Protein AF-A0A7X7PI39-F1 (afdb_monomer)

Radius of gyration: 27.52 Å; Cα contacts (8 Å, |Δi|>4): 68; chains: 1; bounding box: 82×44×68 Å

pLDDT: mean 81.41, std 19.95, range [39.41, 98.44]

Structure (mmCIF, N/CA/C/O backbone):
data_AF-A0A7X7PI39-F1
#
_entry.id   AF-A0A7X7PI39-F1
#
loop_
_atom_site.group_PDB
_atom_site.id
_atom_site.type_symbol
_atom_site.label_atom_id
_atom_site.label_alt_id
_atom_site.label_comp_id
_atom_site.label_asym_id
_atom_site.label_entity_id
_atom_site.label_seq_id
_atom_site.pdbx_PDB_ins_code
_atom_site.Cartn_x
_atom_site.Cartn_y
_atom_site.Cartn_z
_atom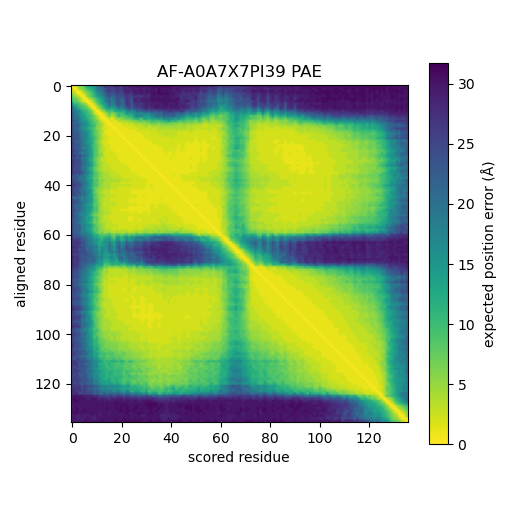_site.occupancy
_atom_site.B_iso_or_equiv
_atom_site.auth_seq_id
_atom_site.auth_comp_id
_atom_site.auth_asym_id
_atom_site.auth_atom_id
_atom_site.pdbx_PDB_model_num
ATOM 1 N N . MET A 1 1 ? 31.040 -35.551 -2.596 1.00 41.97 1 MET A N 1
ATOM 2 C CA . MET A 1 1 ? 30.845 -34.104 -2.369 1.00 41.97 1 MET A CA 1
ATOM 3 C C . MET A 1 1 ? 30.204 -33.531 -3.618 1.00 41.97 1 MET A C 1
ATOM 5 O O . MET A 1 1 ? 30.872 -33.461 -4.638 1.00 41.97 1 MET A O 1
ATOM 9 N N . ILE A 1 2 ? 28.905 -33.242 -3.573 1.00 41.81 2 ILE A N 1
ATOM 10 C CA . ILE A 1 2 ? 28.189 -32.584 -4.674 1.00 41.81 2 ILE A CA 1
ATOM 11 C C . ILE A 1 2 ? 28.337 -31.084 -4.420 1.00 41.81 2 ILE A C 1
ATOM 13 O O . ILE A 1 2 ? 27.904 -30.599 -3.377 1.00 41.81 2 ILE A O 1
ATOM 17 N N . ALA A 1 3 ? 29.032 -30.378 -5.310 1.00 39.41 3 ALA A N 1
ATOM 18 C CA . ALA A 1 3 ? 29.117 -28.925 -5.253 1.00 39.41 3 ALA A CA 1
ATOM 19 C C . ALA A 1 3 ? 27.713 -28.334 -5.482 1.00 39.41 3 ALA A C 1
ATOM 21 O O . ALA A 1 3 ? 27.000 -28.829 -6.359 1.00 39.41 3 ALA A O 1
ATOM 22 N N . PRO A 1 4 ? 27.288 -27.308 -4.724 1.00 43.34 4 PRO A N 1
ATOM 23 C CA . PRO A 1 4 ? 26.017 -26.658 -4.990 1.00 43.34 4 PRO A CA 1
ATOM 24 C C . PRO A 1 4 ? 26.084 -25.988 -6.364 1.00 43.34 4 PRO A C 1
ATOM 26 O O . PRO A 1 4 ? 26.988 -25.196 -6.643 1.00 43.34 4 PRO A O 1
ATOM 29 N N . ILE A 1 5 ? 25.125 -26.332 -7.221 1.00 47.47 5 ILE A N 1
ATOM 30 C CA . ILE A 1 5 ? 24.868 -25.645 -8.485 1.00 47.47 5 ILE A CA 1
ATOM 31 C C . ILE A 1 5 ? 24.510 -24.203 -8.113 1.00 47.47 5 ILE A C 1
ATOM 33 O O . ILE A 1 5 ? 23.447 -23.946 -7.549 1.00 47.47 5 ILE A O 1
ATOM 37 N N . ARG A 1 6 ? 25.432 -23.264 -8.354 1.00 47.41 6 ARG A N 1
ATOM 38 C CA . ARG A 1 6 ? 25.116 -21.831 -8.326 1.00 47.41 6 ARG A CA 1
ATOM 39 C C . ARG A 1 6 ? 24.072 -21.581 -9.419 1.00 47.41 6 ARG A C 1
ATOM 41 O O . ARG A 1 6 ? 24.295 -22.067 -10.528 1.00 47.41 6 ARG A O 1
ATOM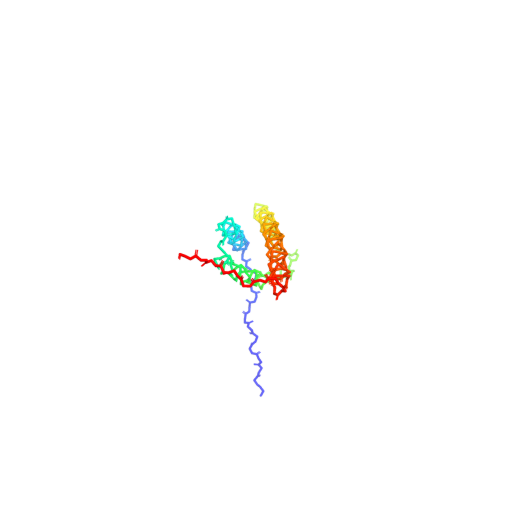 48 N N . PRO A 1 7 ? 22.972 -20.857 -9.149 1.00 44.97 7 PRO A N 1
ATOM 49 C CA . PRO A 1 7 ? 22.054 -20.479 -10.212 1.00 44.97 7 PRO A CA 1
ATOM 50 C C . PRO A 1 7 ? 22.834 -19.700 -11.276 1.00 44.97 7 PRO A C 1
ATOM 52 O O . PRO A 1 7 ? 23.593 -18.777 -10.971 1.00 44.97 7 PRO A O 1
ATOM 55 N N . GLU A 1 8 ? 22.712 -20.159 -12.517 1.00 42.28 8 GLU A N 1
ATOM 56 C CA . GLU A 1 8 ? 23.354 -19.564 -13.676 1.00 42.28 8 GLU A CA 1
ATOM 57 C C . GLU A 1 8 ? 22.867 -18.122 -13.889 1.00 42.28 8 GLU A C 1
ATOM 59 O O . GLU A 1 8 ? 21.676 -17.851 -13.976 1.00 42.28 8 GLU A O 1
ATOM 64 N N . SER A 1 9 ? 23.843 -17.224 -14.042 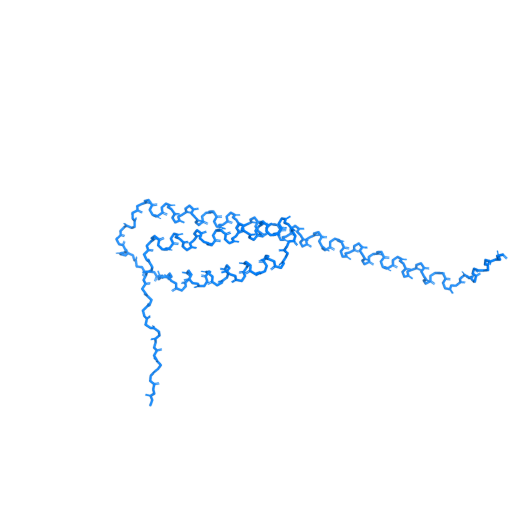1.00 42.97 9 SER A N 1
ATOM 65 C CA . SER A 1 9 ? 23.771 -15.966 -14.794 1.00 42.97 9 SER A CA 1
ATOM 66 C C . SER A 1 9 ? 22.776 -14.885 -14.338 1.00 42.97 9 SER A C 1
ATOM 68 O O . SER A 1 9 ? 21.747 -14.652 -14.965 1.00 42.97 9 SER A O 1
ATOM 70 N N . SER A 1 10 ? 23.222 -14.061 -13.384 1.00 52.41 10 SER A N 1
ATOM 71 C CA . SER A 1 10 ? 22.843 -12.645 -13.260 1.00 52.41 10 SER A CA 1
ATOM 72 C C . SER A 1 10 ? 23.295 -11.865 -14.505 1.00 52.41 10 SER A C 1
ATOM 74 O O . SER A 1 10 ? 24.359 -11.247 -14.514 1.00 52.41 10 SER A O 1
ATOM 76 N N . ARG A 1 11 ? 22.544 -11.944 -15.608 1.00 53.75 11 ARG A N 1
ATOM 77 C CA . ARG A 1 11 ? 22.756 -11.031 -16.740 1.00 53.75 11 ARG A CA 1
ATOM 78 C C . ARG A 1 11 ? 22.088 -9.689 -16.424 1.00 53.75 11 ARG A C 1
ATOM 80 O O . ARG A 1 11 ? 20.939 -9.705 -15.986 1.00 53.75 11 ARG A O 1
ATOM 87 N N . PRO A 1 12 ? 22.756 -8.548 -16.679 1.00 58.31 12 PRO A N 1
ATOM 88 C CA . PRO A 1 12 ? 22.108 -7.243 -16.621 1.00 58.31 12 PRO A CA 1
ATOM 89 C C . PRO A 1 12 ? 20.865 -7.252 -17.514 1.00 58.31 12 PRO A C 1
ATOM 91 O O . PRO A 1 12 ? 20.953 -7.633 -18.686 1.00 58.31 12 PRO A O 1
ATOM 94 N N . GLN A 1 13 ? 19.710 -6.848 -16.980 1.00 62.88 13 GLN A N 1
ATOM 95 C CA . GLN A 1 13 ? 18.541 -6.638 -17.829 1.00 62.88 13 GLN A CA 1
ATOM 96 C C . GLN A 1 13 ? 18.816 -5.498 -18.822 1.00 62.88 13 GLN A C 1
ATOM 98 O O . GLN A 1 13 ? 19.445 -4.500 -18.454 1.00 62.88 13 GLN A O 1
ATOM 103 N N . PRO A 1 14 ? 18.336 -5.604 -20.075 1.00 72.19 14 PRO A N 1
ATOM 104 C CA . PRO A 1 14 ? 18.454 -4.504 -21.017 1.00 72.19 14 PRO A CA 1
ATOM 105 C C . PRO A 1 14 ? 17.701 -3.269 -20.481 1.00 72.19 14 PRO A C 1
ATOM 107 O O . PRO A 1 14 ? 16.643 -3.424 -19.864 1.00 72.19 14 PRO A O 1
ATOM 110 N N . PRO A 1 15 ? 18.183 -2.039 -20.740 1.00 73.06 15 PRO A N 1
ATOM 111 C CA . PRO A 1 15 ? 17.601 -0.813 -20.184 1.00 73.06 15 PRO A CA 1
ATOM 112 C C . PRO A 1 15 ? 16.087 -0.658 -20.411 1.00 73.06 15 PRO A C 1
ATOM 114 O O . PRO A 1 15 ? 15.365 -0.250 -19.506 1.00 73.06 15 PRO A O 1
ATOM 117 N N . ALA A 1 16 ? 15.580 -1.069 -21.577 1.00 77.62 16 ALA A N 1
ATOM 118 C CA . ALA A 1 16 ? 14.148 -1.053 -21.880 1.00 77.62 16 ALA A CA 1
ATOM 119 C C . ALA A 1 16 ? 13.322 -2.008 -20.992 1.00 77.62 16 ALA A C 1
ATOM 121 O O . ALA A 1 16 ? 12.215 -1.663 -20.584 1.00 77.62 16 ALA A O 1
ATOM 122 N N . ALA A 1 17 ? 13.858 -3.186 -20.648 1.00 81.62 17 ALA A N 1
ATOM 123 C CA . ALA A 1 17 ? 13.190 -4.115 -19.732 1.00 81.62 17 ALA A CA 1
ATOM 124 C C . ALA A 1 17 ? 13.146 -3.553 -18.305 1.00 81.62 17 ALA A C 1
ATOM 126 O O . ALA A 1 17 ? 12.141 -3.704 -17.612 1.00 81.62 17 ALA A O 1
ATOM 127 N N . ARG A 1 18 ? 14.193 -2.823 -17.904 1.00 80.69 18 ARG A N 1
ATOM 128 C CA . ARG A 1 18 ? 14.245 -2.135 -16.613 1.00 80.69 18 ARG A CA 1
ATOM 129 C C . ARG A 1 18 ? 13.209 -1.012 -16.516 1.00 80.69 18 ARG A C 1
ATOM 131 O O . ARG A 1 18 ? 12.508 -0.935 -15.512 1.00 80.69 18 ARG A O 1
ATOM 138 N N . VAL A 1 19 ? 13.063 -0.189 -17.560 1.00 86.00 19 VAL A N 1
ATOM 139 C CA . VAL A 1 19 ? 11.983 0.817 -17.639 1.00 86.00 19 VAL A CA 1
ATOM 140 C C . VAL A 1 19 ? 10.619 0.139 -17.524 1.00 86.00 19 VAL A C 1
ATOM 142 O O . VAL A 1 19 ? 9.815 0.528 -16.684 1.00 86.00 19 VAL A O 1
ATOM 145 N N . ALA A 1 20 ? 10.378 -0.928 -18.290 1.00 89.44 20 ALA A N 1
ATOM 146 C CA . ALA A 1 20 ? 9.114 -1.660 -18.241 1.00 89.44 20 ALA A CA 1
ATOM 147 C C . ALA A 1 20 ? 8.825 -2.276 -16.858 1.00 89.44 20 ALA A C 1
ATOM 149 O O . ALA A 1 20 ? 7.673 -2.330 -16.431 1.00 89.44 20 ALA A O 1
ATOM 150 N N . ALA A 1 21 ? 9.846 -2.741 -16.134 1.00 89.94 21 ALA A N 1
ATOM 151 C CA . ALA A 1 21 ? 9.682 -3.229 -14.768 1.00 89.94 21 ALA A CA 1
ATOM 152 C C . ALA A 1 21 ? 9.265 -2.106 -13.805 1.00 89.94 21 ALA A C 1
ATOM 154 O O . ALA A 1 21 ? 8.332 -2.295 -13.027 1.00 89.94 21 ALA A O 1
ATOM 155 N N . PHE A 1 22 ? 9.884 -0.927 -13.901 1.00 90.25 22 PHE A N 1
ATOM 156 C CA . PHE A 1 22 ? 9.485 0.220 -13.087 1.00 90.25 22 PHE A CA 1
ATOM 157 C C . PHE A 1 22 ? 8.103 0.773 -13.452 1.00 90.25 22 PHE A C 1
ATOM 159 O O . PHE A 1 22 ? 7.373 1.171 -12.550 1.00 90.25 22 PHE A O 1
ATOM 166 N N . GLU A 1 23 ? 7.703 0.754 -14.725 1.00 94.69 23 GLU A N 1
ATOM 167 C CA . GLU A 1 23 ? 6.341 1.143 -15.127 1.00 94.69 23 GLU A CA 1
ATOM 168 C C . GLU A 1 23 ? 5.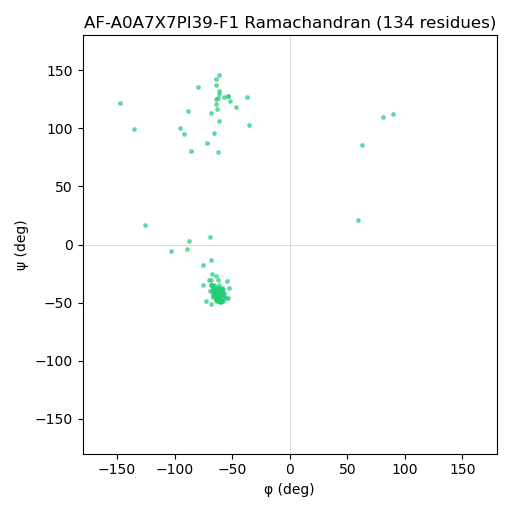301 0.186 -14.523 1.00 94.69 23 GLU A C 1
ATOM 170 O O . GLU A 1 23 ? 4.344 0.632 -13.894 1.00 94.69 23 GLU A O 1
ATOM 175 N N . ARG A 1 24 ? 5.543 -1.134 -14.578 1.00 96.06 24 ARG A N 1
ATOM 176 C CA . ARG A 1 24 ? 4.689 -2.127 -13.895 1.00 96.06 24 ARG A CA 1
ATOM 177 C C . ARG A 1 24 ? 4.611 -1.879 -12.385 1.00 96.06 24 ARG A C 1
ATOM 179 O O . ARG A 1 24 ? 3.551 -2.043 -11.785 1.00 96.06 24 ARG A O 1
ATOM 186 N N . TYR A 1 25 ? 5.719 -1.476 -11.766 1.00 96.06 25 TYR A N 1
ATOM 187 C CA . TYR A 1 25 ? 5.752 -1.134 -10.345 1.00 96.06 25 TYR A CA 1
ATOM 188 C C . TYR A 1 25 ? 4.925 0.125 -10.038 1.00 96.06 25 TYR A C 1
ATOM 190 O O . TYR A 1 25 ? 4.156 0.138 -9.075 1.00 96.06 25 TYR A O 1
ATOM 198 N N . ALA A 1 26 ? 5.028 1.163 -10.873 1.00 96.62 26 ALA A N 1
ATOM 199 C CA . ALA A 1 26 ? 4.211 2.370 -10.762 1.00 96.62 26 ALA A CA 1
ATOM 200 C C . ALA A 1 26 ? 2.713 2.057 -10.911 1.00 96.62 26 ALA A C 1
ATOM 202 O O . ALA A 1 26 ? 1.902 2.540 -10.120 1.00 96.62 26 ALA A O 1
ATOM 203 N N . ASP A 1 27 ? 2.343 1.197 -11.862 1.00 98.00 27 ASP A N 1
ATOM 204 C CA . ASP A 1 27 ? 0.960 0.756 -12.050 1.00 98.00 27 ASP A CA 1
ATOM 205 C C . ASP A 1 27 ? 0.405 0.037 -10.816 1.00 98.00 27 ASP A C 1
ATOM 207 O O . ASP A 1 27 ? -0.723 0.312 -10.399 1.00 98.00 27 ASP A O 1
ATOM 211 N N . LEU A 1 28 ? 1.198 -0.836 -10.186 1.00 98.12 28 LEU A N 1
ATOM 212 C CA . LEU A 1 28 ? 0.809 -1.500 -8.939 1.00 98.12 28 LEU A CA 1
ATOM 213 C C . LEU A 1 28 ? 0.580 -0.501 -7.802 1.00 98.12 28 LEU A C 1
ATOM 215 O O . LEU A 1 28 ? -0.389 -0.645 -7.060 1.00 98.12 28 LEU A O 1
ATOM 219 N N . LEU A 1 29 ? 1.413 0.536 -7.680 1.00 98.00 29 LEU A N 1
ATOM 220 C CA . LEU A 1 29 ? 1.202 1.590 -6.684 1.00 98.00 29 LEU A CA 1
ATOM 221 C C . LEU A 1 29 ? -0.056 2.421 -6.961 1.00 98.00 29 LEU A C 1
ATOM 223 O O . LEU A 1 29 ? -0.785 2.750 -6.026 1.00 98.00 29 LEU A O 1
ATOM 227 N N . ARG A 1 30 ? -0.338 2.741 -8.230 1.00 98.38 30 ARG A N 1
ATOM 228 C CA . ARG A 1 30 ? -1.568 3.446 -8.615 1.00 98.38 30 ARG A CA 1
ATOM 229 C C . ARG A 1 30 ? -2.806 2.616 -8.274 1.00 98.38 30 ARG A C 1
ATOM 231 O O . ARG A 1 30 ? -3.713 3.128 -7.628 1.00 98.38 30 ARG A O 1
ATOM 238 N N . MET A 1 31 ? -2.822 1.335 -8.643 1.00 98.44 31 MET A N 1
ATOM 239 C CA . MET A 1 31 ? -3.936 0.437 -8.318 1.00 98.44 31 MET A CA 1
ATOM 240 C C . MET A 1 31 ? -4.103 0.257 -6.801 1.00 98.44 31 MET A C 1
ATOM 242 O O . MET A 1 31 ? -5.226 0.220 -6.308 1.00 98.44 31 MET A O 1
ATOM 246 N N . GLN A 1 32 ? -3.003 0.203 -6.039 1.00 98.38 32 GLN A N 1
ATOM 247 C CA . GLN A 1 32 ? -3.060 0.187 -4.573 1.00 98.38 32 GLN A CA 1
ATOM 248 C C . GLN A 1 32 ? -3.718 1.449 -4.014 1.00 98.38 32 GLN A C 1
ATOM 250 O O . GLN A 1 32 ? -4.543 1.352 -3.108 1.00 98.38 32 GLN A O 1
ATOM 255 N N . LEU A 1 33 ? -3.376 2.624 -4.546 1.00 97.94 33 LEU A N 1
ATOM 256 C CA . LEU A 1 33 ? -3.998 3.87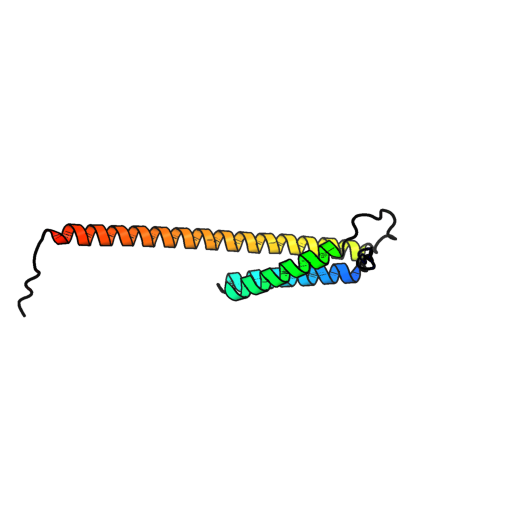7 -4.132 1.00 97.94 33 LEU A CA 1
ATOM 257 C C . LEU A 1 33 ? -5.505 3.880 -4.435 1.00 97.94 33 LEU A C 1
ATOM 259 O O . LEU A 1 33 ? -6.293 4.197 -3.550 1.00 97.94 33 LEU A O 1
ATOM 263 N N . GLU A 1 34 ? -5.908 3.440 -5.629 1.00 98.19 34 GLU A N 1
ATOM 264 C CA . GLU A 1 34 ? -7.321 3.315 -6.023 1.00 98.19 34 GLU A CA 1
ATOM 265 C C . GLU A 1 34 ? -8.095 2.321 -5.140 1.00 98.19 34 GLU A C 1
ATOM 267 O O . GLU A 1 34 ? -9.260 2.552 -4.809 1.00 98.19 34 GLU A O 1
ATOM 272 N N . ALA A 1 35 ? -7.468 1.214 -4.732 1.00 98.00 35 ALA A N 1
ATOM 273 C CA . ALA A 1 35 ? -8.061 0.266 -3.791 1.00 98.00 35 ALA A CA 1
ATOM 274 C C . ALA A 1 35 ? -8.264 0.902 -2.405 1.00 98.00 35 ALA A C 1
ATOM 276 O O . ALA A 1 35 ? -9.337 0.772 -1.817 1.00 98.00 35 ALA A O 1
ATOM 277 N N . LEU A 1 36 ? -7.281 1.665 -1.909 1.00 96.94 36 LEU A N 1
ATOM 278 C CA . LEU A 1 36 ? -7.415 2.406 -0.651 1.00 96.94 36 LEU A CA 1
ATOM 279 C C . LEU A 1 36 ? -8.511 3.476 -0.723 1.00 96.94 36 LEU A C 1
ATOM 281 O O . LEU A 1 36 ? -9.276 3.634 0.226 1.00 96.94 36 LEU A O 1
ATOM 285 N N . GLU A 1 37 ? -8.625 4.203 -1.830 1.00 95.88 37 GLU A N 1
ATOM 286 C CA . GLU A 1 37 ? -9.689 5.195 -2.029 1.00 95.88 37 GLU A CA 1
ATOM 287 C C . GLU A 1 37 ? -11.092 4.572 -2.011 1.00 95.88 37 GLU A C 1
ATOM 289 O O . GLU A 1 37 ? -12.032 5.213 -1.548 1.00 95.88 37 GLU A O 1
ATOM 294 N N . ARG A 1 38 ? -11.223 3.310 -2.439 1.00 97.44 38 ARG A N 1
ATOM 295 C CA . ARG A 1 38 ? -12.466 2.522 -2.374 1.00 97.44 38 ARG A CA 1
ATOM 296 C C . ARG A 1 38 ? -12.670 1.755 -1.064 1.00 97.44 38 ARG A C 1
ATOM 298 O O . ARG A 1 38 ? -13.641 1.010 -0.966 1.00 97.44 38 ARG A O 1
ATOM 305 N N . ASP A 1 39 ? -11.769 1.898 -0.091 1.00 96.25 39 ASP A N 1
ATOM 306 C CA . ASP A 1 39 ? -11.743 1.103 1.149 1.00 96.25 39 ASP A CA 1
ATOM 307 C C . ASP A 1 39 ? -11.612 -0.422 0.929 1.00 96.25 39 ASP A C 1
ATOM 309 O O . ASP A 1 39 ? -11.896 -1.221 1.824 1.00 96.25 39 ASP A O 1
ATOM 313 N N . ASP A 1 40 ? -11.114 -0.853 -0.234 1.00 97.94 40 ASP A N 1
ATOM 314 C CA . ASP A 1 40 ? -10.883 -2.266 -0.540 1.00 97.94 40 ASP A CA 1
ATOM 315 C C . ASP A 1 40 ? -9.508 -2.724 -0.028 1.00 97.94 40 ASP A C 1
ATOM 317 O O . ASP A 1 40 ? -8.508 -2.798 -0.749 1.00 97.94 40 ASP A O 1
ATOM 321 N N . LEU A 1 41 ? -9.448 -3.023 1.273 1.00 95.81 41 LEU A N 1
ATOM 322 C CA . LEU A 1 41 ? -8.219 -3.487 1.920 1.00 95.81 41 LEU A CA 1
ATOM 323 C C . LEU A 1 41 ? -7.778 -4.881 1.449 1.00 95.81 41 LEU A C 1
ATOM 325 O O . LEU A 1 41 ? -6.591 -5.200 1.539 1.00 95.81 41 LEU A O 1
ATOM 329 N N . ALA A 1 42 ? -8.705 -5.711 0.964 1.00 97.81 42 ALA A N 1
ATOM 330 C CA . ALA A 1 42 ? -8.384 -7.048 0.477 1.00 97.81 42 ALA A CA 1
ATOM 331 C C . ALA A 1 42 ? -7.645 -6.966 -0.864 1.00 97.81 42 ALA A C 1
ATOM 333 O O . ALA A 1 42 ? -6.574 -7.557 -1.019 1.00 97.81 42 ALA A O 1
ATOM 334 N N . GLU A 1 43 ? -8.169 -6.177 -1.802 1.00 97.94 43 GLU A N 1
ATOM 335 C CA . GLU A 1 43 ? -7.511 -5.905 -3.078 1.00 97.94 43 GLU A CA 1
ATOM 336 C C . GLU A 1 43 ? -6.162 -5.205 -2.869 1.00 97.94 43 GLU A C 1
ATOM 338 O O . GLU A 1 43 ? -5.156 -5.619 -3.451 1.00 97.94 43 GLU A O 1
ATOM 343 N N . PHE A 1 44 ? -6.101 -4.219 -1.965 1.00 98.00 44 PHE A N 1
ATOM 344 C CA . PHE A 1 44 ? -4.846 -3.560 -1.601 1.00 98.00 44 PHE A CA 1
ATOM 345 C C . PHE A 1 44 ? -3.766 -4.561 -1.157 1.00 98.00 44 PHE A C 1
ATOM 347 O O . PHE A 1 44 ? -2.627 -4.472 -1.615 1.00 98.00 44 PHE A O 1
ATOM 354 N N . GLN A 1 45 ? -4.102 -5.534 -0.301 1.00 97.31 45 GLN A N 1
ATOM 355 C CA . GLN A 1 45 ? -3.145 -6.542 0.175 1.00 97.31 45 GLN A CA 1
ATOM 356 C C . GLN A 1 45 ? -2.645 -7.458 -0.946 1.00 97.31 45 GLN A C 1
ATOM 358 O O . GLN A 1 45 ? -1.452 -7.762 -1.003 1.00 97.31 45 GLN A O 1
ATOM 363 N N . VAL A 1 46 ? -3.531 -7.872 -1.857 1.00 98.19 46 VAL A N 1
ATOM 364 C CA . VAL A 1 46 ? -3.143 -8.676 -3.027 1.00 98.19 46 VAL A CA 1
ATOM 365 C C . VAL A 1 46 ? -2.161 -7.898 -3.904 1.00 98.19 46 VAL A C 1
ATOM 367 O O . VAL A 1 46 ? -1.106 -8.420 -4.267 1.00 98.19 46 VAL A O 1
ATOM 370 N N . LEU A 1 47 ? -2.471 -6.634 -4.200 1.00 98.06 47 LEU A N 1
ATOM 371 C CA . LEU A 1 47 ? -1.611 -5.764 -5.002 1.00 98.06 47 LEU A CA 1
ATOM 372 C C . LEU A 1 47 ? -0.280 -5.453 -4.302 1.00 98.06 47 LEU A C 1
ATOM 374 O O . LEU A 1 47 ? 0.748 -5.341 -4.970 1.00 98.06 47 LEU A O 1
ATOM 378 N N . ALA A 1 48 ? -0.269 -5.325 -2.972 1.00 96.19 48 ALA A N 1
ATOM 379 C CA . ALA A 1 48 ? 0.952 -5.149 -2.186 1.00 96.19 48 ALA A CA 1
ATOM 380 C C . ALA A 1 48 ? 1.874 -6.369 -2.303 1.00 96.19 48 ALA A C 1
ATOM 382 O O . ALA A 1 48 ? 3.056 -6.202 -2.585 1.00 96.19 48 ALA A O 1
ATOM 383 N N . GLY A 1 49 ? 1.328 -7.585 -2.207 1.00 97.19 49 GLY A N 1
ATOM 384 C CA . GLY A 1 49 ? 2.105 -8.809 -2.418 1.00 97.19 49 GLY A CA 1
ATOM 385 C C . GLY A 1 49 ? 2.699 -8.907 -3.829 1.00 97.19 49 GLY A C 1
ATOM 386 O O . GLY A 1 49 ? 3.859 -9.278 -3.990 1.00 97.19 49 GLY A O 1
ATOM 387 N N . GLN A 1 50 ? 1.939 -8.516 -4.858 1.00 96.94 50 GLN A N 1
ATOM 388 C CA . GLN A 1 50 ? 2.443 -8.459 -6.239 1.00 96.94 50 GLN A CA 1
ATOM 389 C C . GLN A 1 50 ? 3.563 -7.425 -6.408 1.00 96.94 50 GLN A C 1
ATOM 391 O O . GLN A 1 50 ? 4.547 -7.684 -7.100 1.00 96.94 50 GLN A O 1
ATOM 396 N N . ARG A 1 51 ? 3.425 -6.259 -5.768 1.00 96.44 51 ARG A N 1
ATOM 397 C CA . ARG A 1 51 ? 4.443 -5.203 -5.767 1.00 96.44 51 ARG A CA 1
ATOM 398 C C . ARG A 1 51 ? 5.727 -5.673 -5.093 1.00 96.44 51 ARG A C 1
ATOM 400 O O . ARG A 1 51 ? 6.796 -5.422 -5.637 1.00 96.44 51 ARG A O 1
ATOM 407 N N . ASP A 1 52 ? 5.627 -6.342 -3.950 1.00 95.88 52 ASP A N 1
ATOM 408 C CA . ASP A 1 52 ? 6.793 -6.818 -3.201 1.00 95.88 52 ASP A CA 1
ATOM 409 C C . ASP A 1 52 ? 7.551 -7.892 -3.998 1.00 95.88 52 ASP A C 1
ATOM 411 O O . ASP A 1 52 ? 8.768 -7.805 -4.140 1.00 95.88 52 ASP A O 1
ATOM 415 N N . PHE A 1 53 ? 6.834 -8.819 -4.644 1.00 93.38 53 PHE A N 1
ATOM 416 C CA . PHE A 1 53 ? 7.440 -9.783 -5.569 1.00 93.38 53 PHE A CA 1
ATOM 417 C C . PHE A 1 53 ? 8.162 -9.098 -6.743 1.00 93.38 53 PHE A C 1
ATOM 419 O O . PHE A 1 53 ? 9.282 -9.465 -7.096 1.00 93.38 53 PHE A O 1
ATOM 426 N N . LEU A 1 54 ? 7.546 -8.074 -7.346 1.00 92.31 54 LEU A N 1
ATOM 427 C CA . LEU A 1 54 ? 8.171 -7.320 -8.434 1.00 92.31 54 LEU A CA 1
ATOM 428 C C . LEU A 1 54 ? 9.385 -6.505 -7.955 1.00 92.31 54 LEU A C 1
ATOM 430 O O . LEU A 1 54 ? 10.352 -6.370 -8.700 1.00 92.31 54 LEU A O 1
ATOM 434 N N . ALA A 1 55 ? 9.356 -5.971 -6.731 1.00 90.50 55 ALA A N 1
ATOM 435 C CA . ALA A 1 55 ? 10.499 -5.280 -6.137 1.00 90.50 55 ALA A CA 1
ATOM 436 C C . ALA A 1 55 ? 11.695 -6.228 -5.990 1.00 90.50 55 ALA A C 1
ATOM 438 O O . ALA A 1 55 ? 12.796 -5.889 -6.418 1.00 90.50 55 ALA A O 1
ATOM 439 N N . GLU A 1 56 ? 11.461 -7.441 -5.482 1.00 89.88 56 GLU A N 1
ATOM 440 C CA . GLU A 1 56 ? 12.487 -8.484 -5.398 1.00 89.88 56 GLU A CA 1
ATOM 441 C C . GLU A 1 56 ? 13.037 -8.858 -6.785 1.00 89.88 56 GLU A C 1
ATOM 443 O O . GLU A 1 56 ? 14.250 -9.009 -6.945 1.00 89.88 56 GLU A O 1
ATOM 448 N N . GLU A 1 57 ? 12.179 -8.956 -7.810 1.00 86.31 57 GLU A N 1
ATOM 449 C CA . GLU A 1 57 ? 12.599 -9.204 -9.198 1.00 86.31 57 GLU A CA 1
ATOM 450 C C . GLU A 1 57 ? 13.501 -8.077 -9.730 1.00 86.31 57 GLU A C 1
ATOM 452 O O . GLU A 1 57 ? 14.536 -8.351 -10.347 1.00 86.31 57 GLU A O 1
ATOM 457 N N . ILE A 1 58 ? 13.129 -6.816 -9.484 1.00 85.75 58 ILE A N 1
ATOM 458 C CA . ILE A 1 58 ? 13.898 -5.632 -9.8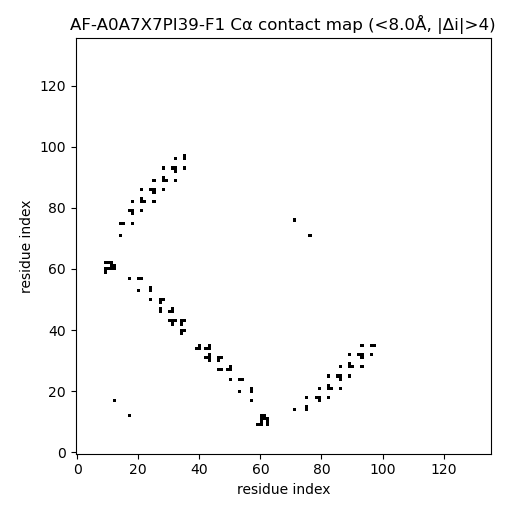91 1.00 85.75 58 ILE A CA 1
ATOM 459 C C . ILE A 1 58 ? 15.258 -5.604 -9.184 1.00 85.75 58 ILE A C 1
ATOM 461 O O . ILE A 1 58 ? 16.280 -5.400 -9.846 1.00 85.75 58 ILE A O 1
ATOM 465 N N . ASP A 1 59 ? 15.286 -5.850 -7.875 1.00 84.31 59 ASP A N 1
ATOM 466 C CA . ASP A 1 59 ? 16.506 -5.839 -7.066 1.00 84.31 59 ASP A CA 1
ATOM 467 C C . ASP A 1 59 ? 17.456 -6.977 -7.463 1.00 84.31 59 ASP A C 1
ATOM 469 O O . ASP A 1 59 ? 18.646 -6.744 -7.685 1.00 84.31 59 ASP A O 1
ATOM 473 N N . ALA A 1 60 ? 16.936 -8.195 -7.652 1.00 80.12 60 ALA A N 1
ATOM 474 C CA . ALA A 1 60 ? 17.715 -9.350 -8.107 1.00 80.12 60 ALA A CA 1
ATOM 475 C C . ALA A 1 60 ? 18.277 -9.169 -9.528 1.00 80.12 60 ALA A C 1
ATOM 477 O O . ALA A 1 60 ? 19.312 -9.742 -9.881 1.00 80.12 60 ALA A O 1
ATOM 478 N N . SER A 1 61 ? 17.597 -8.363 -10.344 1.00 67.69 61 SER A N 1
ATOM 479 C CA . SER A 1 61 ? 17.967 -8.061 -11.727 1.00 67.69 61 SER A CA 1
ATOM 480 C C . SER A 1 61 ? 18.892 -6.852 -11.874 1.00 67.69 61 SER A C 1
ATOM 482 O O . SER A 1 61 ? 19.321 -6.548 -12.991 1.00 67.69 61 SER A O 1
ATOM 484 N N . SER A 1 62 ? 19.197 -6.151 -10.779 1.00 58.16 62 SER A N 1
ATOM 485 C CA . SER A 1 62 ? 20.067 -4.981 -10.780 1.00 58.16 62 SER A CA 1
ATOM 486 C C . SER A 1 62 ? 21.501 -5.389 -10.421 1.00 58.16 62 SER A C 1
ATOM 488 O O . SER A 1 62 ? 21.813 -5.531 -9.238 1.00 58.16 62 SER A O 1
ATOM 490 N N . PRO A 1 63 ? 22.426 -5.539 -11.390 1.00 52.03 63 PRO A N 1
ATOM 491 C CA . PRO A 1 63 ? 23.834 -5.628 -11.048 1.00 52.03 63 PRO A CA 1
ATOM 492 C C . PRO A 1 63 ? 24.268 -4.261 -10.514 1.00 52.03 63 PRO A C 1
ATOM 494 O O . PRO A 1 63 ? 24.271 -3.254 -11.225 1.00 52.03 63 PRO A O 1
ATOM 497 N N . ILE A 1 64 ? 24.601 -4.209 -9.227 1.00 49.47 64 ILE A N 1
ATOM 498 C CA . ILE A 1 64 ? 25.428 -3.132 -8.692 1.00 49.47 64 ILE A CA 1
ATOM 499 C C . ILE A 1 64 ? 26.791 -3.264 -9.386 1.00 49.47 64 ILE A C 1
ATOM 501 O O . ILE A 1 64 ? 27.439 -4.297 -9.254 1.00 49.47 64 ILE A O 1
ATOM 505 N N . ALA A 1 65 ? 27.187 -2.193 -10.081 1.00 46.66 65 ALA A N 1
ATOM 506 C CA . ALA A 1 65 ? 28.430 -1.984 -10.829 1.00 46.66 65 ALA A CA 1
ATOM 507 C C . ALA A 1 65 ? 28.502 -2.594 -12.244 1.00 46.66 65 ALA A C 1
ATOM 509 O O . ALA A 1 65 ? 28.672 -3.791 -12.423 1.00 46.66 65 ALA A O 1
ATOM 510 N N . ASP A 1 66 ? 28.479 -1.714 -13.248 1.00 40.53 66 ASP A N 1
ATOM 511 C CA . ASP A 1 66 ? 29.667 -1.521 -14.083 1.00 40.53 66 ASP A CA 1
ATOM 512 C C . ASP A 1 66 ? 29.728 -0.061 -14.542 1.00 40.53 66 ASP A C 1
ATOM 514 O O . ASP A 1 66 ? 28.811 0.463 -15.176 1.00 40.53 66 ASP A O 1
ATOM 518 N N . ALA A 1 67 ? 30.834 0.600 -14.198 1.00 43.09 67 ALA A N 1
ATOM 519 C CA . ALA A 1 67 ? 31.175 1.959 -14.611 1.00 43.09 67 ALA A CA 1
ATOM 520 C C . ALA A 1 67 ? 31.504 2.069 -16.119 1.00 43.09 67 ALA A C 1
ATOM 522 O O . ALA A 1 67 ? 31.880 3.143 -16.574 1.00 43.09 67 ALA A O 1
ATOM 523 N N . ASP A 1 68 ? 31.322 0.981 -16.877 1.00 44.53 68 ASP A N 1
ATOM 524 C CA . ASP A 1 68 ? 31.654 0.843 -18.299 1.00 44.53 68 ASP A CA 1
ATOM 525 C C . ASP A 1 68 ? 30.464 0.376 -19.164 1.00 44.53 68 ASP A C 1
ATOM 527 O O . ASP A 1 68 ? 30.641 -0.053 -20.307 1.00 44.53 68 ASP A O 1
ATOM 531 N N . ALA A 1 69 ? 29.223 0.462 -18.664 1.00 50.31 69 ALA A N 1
ATOM 532 C CA . ALA A 1 69 ? 28.063 0.255 -19.529 1.00 50.31 69 ALA A CA 1
ATOM 533 C C . ALA A 1 69 ? 28.059 1.337 -20.634 1.00 50.31 69 ALA A C 1
ATOM 535 O O . ALA A 1 69 ? 28.125 2.526 -20.298 1.00 50.31 69 ALA A O 1
ATOM 536 N N . PRO A 1 70 ? 27.991 0.967 -21.935 1.00 50.78 70 PRO A N 1
ATOM 537 C CA . PRO A 1 70 ? 27.958 1.941 -23.022 1.00 50.78 70 PRO A CA 1
ATOM 538 C C . PRO A 1 70 ? 26.826 2.913 -22.729 1.00 50.78 70 PRO A C 1
ATOM 540 O O . PRO A 1 70 ? 25.730 2.445 -22.418 1.00 50.78 70 PRO A O 1
ATOM 543 N N . ALA A 1 71 ? 27.135 4.217 -22.751 1.00 54.44 71 ALA A N 1
ATOM 544 C CA . ALA A 1 71 ? 26.242 5.299 -22.350 1.00 54.44 71 ALA A CA 1
ATOM 545 C C . ALA A 1 71 ? 24.806 4.945 -22.735 1.00 54.44 71 ALA A C 1
ATOM 547 O O . ALA A 1 71 ? 24.462 4.955 -23.918 1.00 54.44 71 ALA A O 1
ATOM 548 N N . ALA A 1 72 ? 24.010 4.520 -21.745 1.00 57.59 72 ALA A N 1
ATOM 549 C CA . ALA A 1 72 ? 22.597 4.290 -21.968 1.00 57.59 72 ALA A CA 1
ATOM 550 C C . ALA A 1 72 ? 22.082 5.577 -22.601 1.00 57.59 72 ALA A C 1
ATOM 552 O O . ALA A 1 72 ? 22.341 6.644 -22.031 1.00 57.59 72 ALA A O 1
ATOM 553 N N . ASP A 1 73 ? 21.474 5.447 -23.785 1.00 70.81 7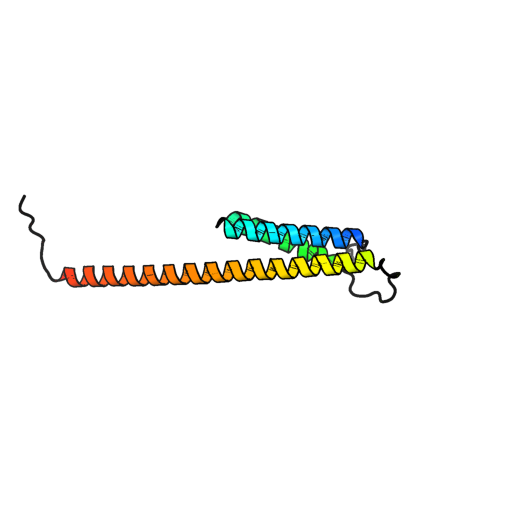3 ASP A N 1
ATOM 554 C CA . ASP A 1 73 ? 20.884 6.543 -24.553 1.00 70.81 73 ASP A CA 1
ATOM 555 C C . ASP A 1 73 ? 20.232 7.519 -23.569 1.00 70.81 73 ASP A C 1
ATOM 557 O O . ASP A 1 73 ? 19.496 7.076 -22.679 1.00 70.81 73 ASP A O 1
ATOM 561 N N . ASP A 1 74 ? 20.577 8.808 -23.638 1.00 78.19 74 ASP A N 1
ATOM 562 C CA . ASP A 1 74 ? 20.159 9.791 -22.633 1.00 78.19 74 ASP A CA 1
ATOM 563 C C . ASP A 1 74 ? 18.628 9.775 -22.460 1.00 78.19 74 ASP A C 1
ATOM 565 O O . ASP A 1 74 ? 18.139 9.876 -21.336 1.00 78.19 74 ASP A O 1
ATOM 569 N N . ALA A 1 7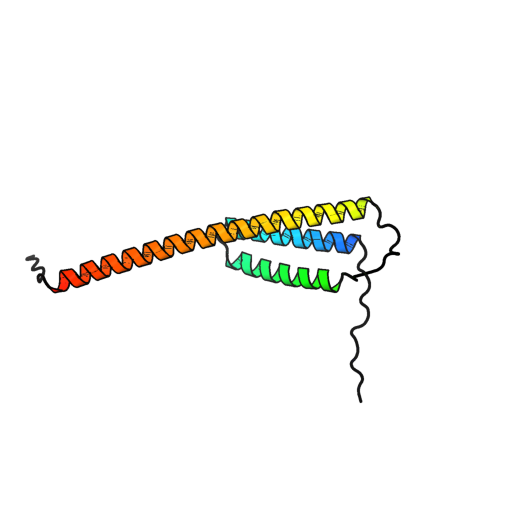5 ? 17.884 9.464 -23.529 1.00 80.56 75 ALA A N 1
ATOM 570 C CA . ALA A 1 75 ? 16.438 9.243 -23.496 1.00 80.56 75 ALA A CA 1
ATOM 571 C C . ALA A 1 75 ? 15.999 8.097 -22.559 1.00 80.56 75 ALA A C 1
ATOM 573 O O . ALA A 1 75 ? 14.978 8.187 -21.879 1.00 80.56 75 ALA A O 1
ATOM 574 N N . VAL A 1 76 ? 16.760 7.003 -22.493 1.00 80.31 76 VAL A N 1
ATOM 575 C CA . VAL A 1 76 ? 16.469 5.872 -21.600 1.00 80.31 76 VAL A CA 1
ATOM 576 C C . VAL A 1 76 ? 16.822 6.211 -20.155 1.00 80.31 76 VAL A C 1
ATOM 578 O O . VAL A 1 76 ? 16.115 5.787 -19.241 1.00 80.31 76 VAL A O 1
ATOM 581 N N . ARG A 1 77 ? 17.885 6.992 -19.927 1.00 81.38 77 ARG A N 1
ATOM 582 C CA . ARG A 1 77 ? 18.225 7.478 -18.583 1.00 81.38 77 ARG A CA 1
ATOM 583 C C . ARG A 1 77 ? 17.132 8.402 -18.050 1.00 81.38 77 ARG A C 1
ATOM 585 O O . ARG A 1 77 ? 16.643 8.163 -16.949 1.00 81.38 77 ARG A O 1
ATOM 592 N N . GLU A 1 78 ? 16.698 9.369 -18.856 1.00 87.62 78 GLU A N 1
ATOM 593 C CA . GLU A 1 78 ? 15.581 10.261 -18.529 1.00 87.62 78 GLU A CA 1
ATOM 594 C C . GLU A 1 78 ? 14.292 9.475 -18.252 1.00 87.62 78 GLU A C 1
ATOM 596 O O . GLU A 1 78 ? 13.615 9.738 -17.259 1.00 87.62 78 GLU A O 1
ATOM 601 N N . ALA A 1 79 ? 13.981 8.454 -19.058 1.00 87.06 79 ALA A N 1
ATOM 602 C CA . ALA A 1 79 ? 12.814 7.601 -18.831 1.00 87.06 79 ALA A CA 1
ATOM 603 C C . ALA A 1 79 ? 12.883 6.839 -17.495 1.00 87.06 79 ALA A C 1
ATOM 605 O O . ALA A 1 79 ? 11.881 6.752 -16.785 1.00 87.06 79 ALA A O 1
ATOM 606 N N . ILE A 1 80 ? 14.058 6.307 -17.125 1.00 85.31 80 ILE A N 1
ATOM 607 C CA . ILE A 1 80 ? 14.262 5.640 -15.828 1.00 85.31 80 ILE A CA 1
ATOM 608 C C . ILE A 1 80 ? 14.095 6.637 -14.673 1.00 85.31 80 ILE A C 1
ATOM 610 O O . ILE A 1 80 ? 13.457 6.322 -13.667 1.00 85.31 80 ILE A O 1
ATOM 614 N N . GLU A 1 81 ? 14.663 7.834 -14.789 1.00 88.62 81 GLU A N 1
ATOM 615 C CA . GLU A 1 81 ? 14.546 8.865 -13.756 1.00 88.62 81 GLU A CA 1
ATOM 616 C C . GLU A 1 81 ? 13.096 9.329 -13.576 1.00 88.62 81 GLU A C 1
ATOM 618 O O . GLU A 1 81 ? 12.625 9.439 -12.439 1.00 88.62 81 GLU A O 1
ATOM 623 N N . ASP A 1 82 ? 12.366 9.526 -14.675 1.00 92.94 82 ASP A N 1
ATOM 624 C CA . ASP A 1 82 ? 10.963 9.928 -14.647 1.00 92.94 82 ASP A CA 1
ATOM 625 C C . ASP A 1 82 ? 10.059 8.866 -14.006 1.00 92.94 82 ASP A C 1
ATOM 627 O O . ASP A 1 82 ? 9.265 9.184 -13.113 1.00 92.94 82 ASP A O 1
ATOM 631 N N . VAL A 1 83 ? 10.204 7.593 -14.393 1.00 92.75 83 VAL A N 1
ATOM 632 C CA . VAL A 1 83 ? 9.398 6.519 -13.797 1.00 92.75 83 VAL A CA 1
ATOM 633 C C . VAL A 1 83 ? 9.742 6.323 -12.319 1.00 92.75 83 VAL A C 1
ATOM 635 O O . VAL A 1 83 ? 8.842 6.172 -11.497 1.00 92.75 83 VAL A O 1
ATOM 638 N N . MET A 1 84 ? 11.017 6.431 -11.921 1.00 90.50 84 MET A N 1
ATOM 639 C CA . MET A 1 84 ? 11.395 6.372 -10.504 1.00 90.50 84 MET A CA 1
ATOM 640 C C . MET A 1 84 ? 10.813 7.535 -9.698 1.00 90.50 84 MET A C 1
ATOM 642 O O . MET A 1 84 ? 10.388 7.336 -8.557 1.00 90.50 84 MET A O 1
ATOM 646 N N . ARG A 1 85 ? 10.785 8.747 -10.264 1.00 95.31 85 ARG A N 1
ATOM 647 C CA . ARG A 1 85 ? 10.130 9.902 -9.639 1.00 95.31 85 ARG A CA 1
ATOM 648 C C . ARG A 1 85 ? 8.641 9.618 -9.424 1.00 95.31 85 ARG A C 1
ATOM 650 O O . ARG A 1 85 ? 8.176 9.756 -8.293 1.00 95.31 85 ARG A O 1
ATOM 657 N N . ARG A 1 86 ? 7.933 9.132 -10.452 1.00 96.12 86 ARG A N 1
ATOM 658 C CA . ARG A 1 86 ? 6.521 8.715 -10.346 1.00 96.12 86 ARG A CA 1
ATOM 659 C C . ARG A 1 86 ? 6.311 7.646 -9.270 1.00 96.12 86 ARG A C 1
ATOM 661 O O . ARG A 1 86 ? 5.414 7.787 -8.443 1.00 96.12 86 ARG A O 1
ATOM 668 N N . CYS A 1 87 ? 7.168 6.627 -9.204 1.00 94.81 87 CYS A N 1
ATOM 669 C CA . CYS A 1 87 ? 7.100 5.597 -8.163 1.00 94.81 87 CYS A CA 1
ATOM 670 C C . CYS A 1 87 ? 7.220 6.181 -6.747 1.00 94.81 87 CYS A C 1
ATOM 672 O O . CYS A 1 87 ? 6.489 5.762 -5.849 1.00 94.81 87 CYS A O 1
ATOM 674 N N . ARG A 1 88 ? 8.115 7.155 -6.525 1.00 95.38 88 ARG A N 1
ATOM 675 C CA . ARG A 1 88 ? 8.271 7.814 -5.214 1.00 95.38 88 ARG A CA 1
ATOM 676 C C . ARG A 1 88 ? 7.037 8.630 -4.841 1.00 95.38 88 ARG A C 1
ATOM 678 O O . ARG A 1 88 ? 6.579 8.538 -3.706 1.00 95.38 88 ARG A O 1
ATOM 685 N N . GLU A 1 89 ? 6.496 9.392 -5.788 1.00 97.75 89 GLU A N 1
ATOM 686 C CA . GLU A 1 89 ? 5.281 10.193 -5.590 1.00 97.75 89 GLU A CA 1
ATOM 687 C C . GLU A 1 89 ? 4.081 9.306 -5.232 1.00 97.75 89 GLU A C 1
ATOM 689 O O . GLU A 1 89 ? 3.399 9.558 -4.237 1.00 97.75 89 GLU A O 1
ATOM 694 N N . LEU A 1 90 ? 3.877 8.215 -5.976 1.00 97.56 90 LEU A N 1
ATOM 695 C CA . LEU A 1 90 ? 2.811 7.250 -5.704 1.00 97.56 90 LEU A CA 1
ATOM 696 C C . LEU A 1 90 ? 3.012 6.523 -4.367 1.00 97.56 90 LEU A C 1
ATOM 698 O O . LEU A 1 90 ? 2.057 6.354 -3.614 1.00 97.56 90 LEU A O 1
ATOM 702 N N . SER A 1 91 ? 4.248 6.149 -4.028 1.00 95.69 91 SER A N 1
ATOM 703 C CA . SER A 1 91 ? 4.556 5.519 -2.735 1.00 95.69 91 SER A CA 1
ATOM 704 C C . SER A 1 91 ? 4.213 6.444 -1.565 1.00 95.69 91 SER A C 1
ATOM 706 O O . SER A 1 91 ? 3.575 6.018 -0.604 1.00 95.69 91 SER A O 1
ATOM 708 N N . ALA A 1 92 ? 4.577 7.726 -1.665 1.00 97.62 92 ALA A N 1
ATOM 709 C CA . ALA A 1 92 ? 4.240 8.723 -0.654 1.00 97.62 92 ALA A CA 1
ATOM 710 C C . ALA A 1 92 ? 2.721 8.941 -0.546 1.00 97.62 92 ALA A C 1
ATOM 712 O O . ALA A 1 92 ? 2.198 9.103 0.558 1.00 97.62 92 ALA A O 1
ATOM 713 N N . ALA A 1 93 ? 1.995 8.918 -1.668 1.00 97.88 93 ALA A N 1
ATOM 714 C CA . ALA A 1 93 ? 0.538 9.019 -1.673 1.00 97.88 93 ALA A CA 1
ATOM 715 C C . ALA A 1 93 ? -0.124 7.826 -0.962 1.00 97.88 93 ALA A C 1
ATOM 717 O O . ALA A 1 93 ? -0.981 8.030 -0.100 1.00 97.88 93 ALA A O 1
ATOM 718 N N . VAL A 1 94 ? 0.322 6.600 -1.255 1.00 97.44 94 VAL A N 1
ATOM 719 C CA . VAL A 1 94 ? -0.139 5.375 -0.580 1.00 97.44 94 VAL A CA 1
ATOM 720 C C . VAL A 1 94 ? 0.131 5.448 0.925 1.00 97.44 94 VAL A C 1
ATOM 722 O O . VAL A 1 94 ? -0.778 5.219 1.724 1.00 97.44 94 VAL A O 1
ATOM 725 N N . GLU A 1 95 ? 1.346 5.825 1.336 1.00 97.56 95 GLU A N 1
ATOM 726 C CA . GLU A 1 95 ? 1.703 5.936 2.755 1.00 97.56 95 GLU A CA 1
ATOM 727 C C . GLU A 1 95 ? 0.846 6.981 3.483 1.00 97.56 95 GLU A C 1
ATOM 729 O O . GLU A 1 95 ? 0.327 6.727 4.575 1.00 97.56 95 GLU A O 1
ATOM 734 N N . ASN A 1 96 ? 0.657 8.151 2.871 1.00 98.00 96 ASN A N 1
ATOM 735 C CA . ASN A 1 96 ? -0.185 9.199 3.430 1.00 98.00 96 ASN A CA 1
ATOM 736 C C . ASN A 1 96 ? -1.632 8.727 3.583 1.00 98.00 96 ASN A C 1
ATOM 738 O O . ASN A 1 96 ? -2.237 8.975 4.627 1.00 98.00 96 ASN A O 1
ATOM 742 N N . ASN A 1 97 ? -2.185 8.030 2.591 1.00 97.00 97 ASN A N 1
ATOM 743 C CA . ASN A 1 97 ? -3.547 7.511 2.649 1.00 97.00 97 ASN A CA 1
ATOM 744 C C . ASN A 1 97 ? -3.709 6.481 3.788 1.00 97.00 97 ASN A C 1
ATOM 746 O O . ASN A 1 97 ? -4.588 6.632 4.639 1.00 97.00 97 ASN A O 1
ATOM 750 N N . LEU A 1 98 ? -2.785 5.518 3.897 1.00 96.62 98 LEU A N 1
ATOM 751 C CA . LEU A 1 98 ? -2.755 4.544 4.997 1.00 96.62 98 LEU A CA 1
ATOM 752 C C . LEU A 1 98 ? -2.676 5.218 6.370 1.00 96.62 98 LEU A C 1
ATOM 754 O O . LEU A 1 98 ? -3.369 4.812 7.304 1.00 96.62 98 LEU A O 1
ATOM 758 N N . ARG A 1 99 ? -1.853 6.265 6.499 1.00 97.50 99 ARG A N 1
ATOM 759 C CA . ARG A 1 99 ? -1.721 7.036 7.739 1.00 97.50 99 ARG A CA 1
ATOM 760 C C . ARG A 1 99 ? -3.043 7.693 8.131 1.00 97.50 99 ARG A C 1
ATOM 762 O O . ARG A 1 99 ? -3.469 7.542 9.272 1.00 97.50 99 ARG A O 1
ATOM 769 N N . HIS A 1 100 ? -3.716 8.348 7.185 1.00 96.69 100 HIS A N 1
ATOM 770 C CA . HIS A 1 100 ? -5.020 8.968 7.429 1.00 96.69 100 HIS A CA 1
ATOM 771 C C . HIS A 1 100 ? -6.071 7.940 7.855 1.00 96.69 100 HIS A C 1
ATOM 773 O O . HIS A 1 100 ? -6.797 8.180 8.820 1.00 96.69 100 HIS A O 1
ATOM 779 N N . LYS A 1 101 ? -6.130 6.783 7.183 1.00 95.31 101 LYS A N 1
ATOM 780 C CA . LYS A 1 101 ? -7.062 5.707 7.544 1.00 95.31 101 LYS A CA 1
ATOM 781 C C . LYS A 1 101 ? -6.775 5.145 8.931 1.00 95.31 101 LYS A C 1
ATOM 783 O O . LYS A 1 101 ? -7.684 5.064 9.746 1.00 95.31 101 LYS A O 1
ATOM 788 N N . ARG A 1 102 ? -5.510 4.849 9.246 1.00 96.44 102 ARG A N 1
ATOM 789 C CA . ARG A 1 102 ? -5.098 4.391 10.582 1.00 96.44 102 ARG A CA 1
ATOM 790 C C . ARG A 1 102 ? -5.520 5.378 11.670 1.00 96.44 102 ARG A C 1
ATOM 792 O O . ARG A 1 102 ? -6.059 4.967 12.695 1.00 96.44 102 ARG A O 1
ATOM 799 N N . ASP A 1 103 ? -5.282 6.667 11.451 1.00 97.50 103 ASP A N 1
ATOM 800 C CA . ASP A 1 103 ? -5.604 7.704 12.430 1.00 97.50 103 ASP A CA 1
ATOM 801 C C . ASP A 1 103 ? -7.132 7.898 12.571 1.00 97.50 103 ASP A C 1
ATOM 803 O O . ASP A 1 103 ? -7.617 8.223 13.656 1.00 97.50 103 ASP A O 1
ATOM 807 N N . ALA A 1 104 ? -7.916 7.663 11.511 1.00 95.56 104 ALA A N 1
ATOM 808 C CA . ALA A 1 104 ? -9.379 7.614 11.579 1.00 95.56 104 ALA A CA 1
ATOM 809 C C . ALA A 1 104 ? -9.883 6.396 12.371 1.00 95.56 104 ALA A C 1
ATOM 811 O O . ALA A 1 104 ? -10.612 6.572 13.346 1.00 95.56 104 ALA A O 1
ATOM 812 N N . THR A 1 105 ? -9.412 5.190 12.045 1.00 95.19 105 THR A N 1
ATOM 813 C CA . THR A 1 105 ? -9.780 3.953 12.754 1.00 95.19 105 THR A CA 1
ATOM 814 C C . THR A 1 105 ? -9.415 4.008 14.239 1.00 95.19 105 THR A C 1
ATOM 816 O O . THR A 1 105 ? -10.164 3.527 15.092 1.00 95.19 105 THR A O 1
ATOM 819 N N . LEU A 1 106 ? -8.278 4.622 14.583 1.00 96.56 106 LEU A N 1
ATOM 820 C CA . LEU A 1 106 ? -7.887 4.819 15.977 1.00 96.56 106 LEU A CA 1
ATOM 821 C C . LEU A 1 106 ? -8.891 5.707 16.725 1.00 96.56 106 LEU A C 1
ATOM 823 O O . LEU A 1 106 ? -9.280 5.370 17.843 1.00 96.56 106 LEU A O 1
ATOM 827 N N . ARG A 1 107 ? -9.330 6.817 16.117 1.00 97.06 107 ARG A N 1
ATOM 828 C CA . ARG A 1 107 ? -10.339 7.704 16.718 1.00 97.06 107 ARG A CA 1
ATOM 829 C C . ARG A 1 107 ? -11.660 6.977 16.943 1.00 97.06 107 ARG A C 1
ATOM 831 O O . ARG A 1 107 ? -12.162 6.997 18.061 1.00 97.06 107 ARG A O 1
ATOM 838 N N . GLU A 1 108 ? -12.155 6.264 15.937 1.00 96.06 108 GLU A N 1
ATOM 839 C CA . GLU A 1 108 ? -13.392 5.476 16.040 1.00 96.06 108 GLU A CA 1
ATOM 840 C C . GLU A 1 108 ? -13.308 4.420 17.151 1.00 96.06 108 GLU A C 1
ATOM 842 O O . GLU A 1 108 ? -14.233 4.252 17.944 1.00 96.06 108 GLU A O 1
ATOM 847 N N . THR A 1 109 ? -12.164 3.744 17.275 1.00 96.69 109 THR A N 1
ATOM 848 C CA . THR A 1 109 ? -11.945 2.746 18.332 1.00 96.69 109 THR A CA 1
ATOM 849 C C . THR A 1 109 ? -11.998 3.373 19.729 1.00 96.69 109 THR A C 1
ATOM 851 O O . THR A 1 109 ? -12.579 2.794 20.649 1.00 96.69 109 THR A O 1
ATOM 854 N N . LEU A 1 110 ? -11.412 4.562 19.903 1.00 96.62 110 LEU A N 1
ATOM 855 C CA . LEU A 1 110 ? -11.448 5.292 21.173 1.00 96.62 110 LEU A CA 1
ATOM 856 C C . LEU A 1 110 ? -12.865 5.768 21.518 1.00 96.62 110 LEU A C 1
ATOM 858 O O . LEU A 1 110 ? -13.272 5.681 22.678 1.00 96.62 110 LEU A O 1
ATOM 862 N N . GLU A 1 111 ? -13.627 6.227 20.525 1.00 96.25 111 GLU A N 1
ATOM 863 C CA . GLU A 1 111 ? -15.030 6.616 20.695 1.00 96.25 111 GLU A CA 1
ATOM 864 C C . GLU A 1 111 ? -15.896 5.424 21.124 1.00 96.25 111 GLU A C 1
ATOM 866 O O . GLU A 1 111 ? -16.675 5.534 22.076 1.00 96.25 111 GLU A O 1
ATOM 871 N N . LEU A 1 112 ? -15.706 4.259 20.496 1.00 96.56 112 LEU A N 1
ATOM 872 C CA . LEU A 1 112 ? -16.387 3.020 20.873 1.00 96.56 112 LEU A CA 1
ATOM 873 C C . LEU A 1 112 ? -16.029 2.569 22.295 1.00 96.56 112 LEU A C 1
ATOM 875 O O . LEU A 1 112 ? -16.915 2.160 23.050 1.00 96.56 112 LEU A O 1
ATOM 879 N N . ASP A 1 113 ? -14.758 2.659 22.695 1.00 96.50 113 ASP A N 1
ATOM 880 C CA . ASP A 1 113 ? -14.351 2.312 24.059 1.00 96.50 113 ASP A CA 1
ATOM 881 C C . ASP A 1 113 ? -14.959 3.268 25.096 1.00 96.50 113 ASP A C 1
ATOM 883 O O . ASP A 1 113 ? -15.444 2.826 26.141 1.00 96.50 113 ASP A O 1
ATOM 887 N N . HIS A 1 114 ? -15.006 4.568 24.795 1.00 95.56 114 HIS A N 1
ATOM 888 C CA . HIS A 1 114 ? -15.665 5.549 25.652 1.00 95.56 114 HIS A CA 1
ATOM 889 C C . HIS A 1 114 ? -17.167 5.258 25.795 1.00 95.56 114 HIS A C 1
ATOM 891 O O . HIS A 1 114 ? -17.683 5.208 26.915 1.00 95.56 114 HIS A O 1
ATOM 897 N N . ALA A 1 115 ? -17.862 4.996 24.683 1.00 94.38 115 ALA A N 1
ATOM 898 C CA . ALA A 1 115 ? -19.277 4.631 24.692 1.00 94.38 115 ALA A CA 1
ATOM 899 C C . ALA A 1 115 ? -19.529 3.357 25.514 1.00 94.38 115 ALA A C 1
ATOM 901 O O . ALA A 1 115 ? -20.432 3.322 26.353 1.00 94.38 115 ALA A O 1
ATOM 902 N N . ARG A 1 116 ? -18.680 2.335 25.351 1.00 95.62 116 ARG A N 1
ATOM 903 C CA . ARG A 1 116 ? -18.747 1.092 26.130 1.00 95.62 116 ARG A CA 1
ATOM 904 C C . ARG A 1 116 ? -18.634 1.353 27.632 1.00 95.62 116 ARG A C 1
ATOM 906 O O . ARG A 1 116 ? -19.430 0.813 28.399 1.00 95.62 116 ARG A O 1
ATOM 913 N N . ARG A 1 117 ? -17.681 2.187 28.060 1.00 93.94 117 ARG A N 1
ATOM 914 C CA . ARG A 1 117 ? -17.506 2.543 29.480 1.00 93.94 117 ARG A CA 1
ATOM 915 C C . ARG A 1 117 ? -18.702 3.319 30.028 1.00 93.94 117 ARG A C 1
ATOM 917 O O . ARG A 1 117 ? -19.136 3.036 31.140 1.00 93.94 117 ARG A O 1
ATOM 924 N N . ALA A 1 118 ? -19.260 4.253 29.258 1.00 92.81 118 ALA A N 1
ATOM 925 C CA . ALA A 1 118 ? -20.445 5.009 29.665 1.00 92.81 118 ALA A CA 1
ATOM 926 C C . ALA A 1 118 ? -21.664 4.093 29.876 1.00 92.81 118 ALA A C 1
ATOM 928 O O . ALA A 1 118 ? -22.353 4.207 30.889 1.00 92.81 118 ALA A O 1
ATOM 929 N N . ILE A 1 119 ? -21.881 3.129 28.973 1.00 92.94 119 ILE A N 1
ATOM 930 C CA . ILE A 1 119 ? -22.942 2.117 29.102 1.00 92.94 119 ILE A CA 1
ATOM 931 C C . ILE A 1 119 ? -22.724 1.253 30.352 1.00 92.94 119 ILE A C 1
ATOM 933 O O . ILE A 1 119 ? -23.662 1.025 31.111 1.00 92.94 119 ILE A O 1
ATOM 937 N N . GLN A 1 120 ? -21.493 0.797 30.603 1.00 92.44 120 GLN A N 1
ATOM 938 C CA . GLN A 1 120 ? -21.163 0.010 31.798 1.00 92.44 120 GLN A CA 1
ATOM 939 C C . GLN A 1 120 ? -21.377 0.799 33.096 1.00 92.44 120 GLN A C 1
ATOM 941 O O . GLN A 1 120 ? -21.910 0.249 34.060 1.00 92.44 120 GLN A O 1
ATOM 946 N N . ALA A 1 121 ? -21.003 2.081 33.121 1.00 91.62 121 ALA A N 1
ATOM 947 C CA . ALA A 1 121 ? -21.230 2.958 34.265 1.00 91.62 121 ALA A CA 1
ATOM 948 C C . ALA A 1 121 ? -22.731 3.152 34.525 1.00 91.62 121 ALA A C 1
ATOM 950 O O . ALA A 1 121 ? -23.175 3.015 35.663 1.00 91.62 121 ALA A O 1
ATOM 951 N N . TYR A 1 122 ? -23.519 3.384 33.470 1.00 86.06 122 TYR A N 1
ATOM 952 C CA . TYR A 1 122 ? -24.975 3.483 33.567 1.00 86.06 122 TYR A CA 1
ATOM 953 C C . TYR A 1 122 ? -25.608 2.185 34.089 1.00 86.06 122 TYR A C 1
ATOM 955 O O . TYR A 1 122 ? -26.374 2.220 35.051 1.00 86.06 122 TYR A O 1
ATOM 963 N N . ALA A 1 123 ? -25.252 1.033 33.514 1.00 88.38 123 ALA A N 1
ATOM 964 C CA . ALA A 1 123 ? -25.756 -0.269 33.952 1.00 88.38 123 ALA A CA 1
ATOM 965 C C . ALA A 1 123 ? -25.396 -0.572 35.417 1.00 88.38 123 ALA A C 1
ATOM 967 O O . ALA A 1 123 ? -26.233 -1.074 36.163 1.00 88.38 123 ALA A O 1
ATOM 968 N N . SER A 1 124 ? -24.181 -0.219 35.849 1.00 86.31 124 SER A N 1
ATOM 969 C CA . SER A 1 124 ? -23.740 -0.418 37.236 1.00 86.31 124 SER A CA 1
ATOM 970 C C . SER A 1 124 ? -24.479 0.504 38.210 1.00 86.31 124 SER A C 1
ATOM 972 O O . SER A 1 124 ? -24.886 0.055 39.274 1.00 86.31 124 SER A O 1
ATOM 974 N N . ALA A 1 125 ? -24.717 1.766 37.834 1.00 81.19 125 ALA A N 1
ATOM 975 C CA . ALA A 1 125 ? -25.498 2.707 38.641 1.00 81.19 125 ALA A CA 1
ATOM 976 C C . ALA A 1 125 ? -26.989 2.322 38.726 1.00 81.19 125 ALA A C 1
ATOM 978 O O . ALA A 1 125 ? -27.643 2.559 39.739 1.00 81.19 125 ALA A O 1
ATOM 979 N N . SER A 1 126 ? -27.522 1.685 37.681 1.00 64.06 126 SER A N 1
ATOM 980 C CA . SER A 1 126 ? -28.911 1.204 37.636 1.00 64.06 126 SER A CA 1
ATOM 981 C C . SER A 1 126 ? -29.130 -0.066 38.472 1.00 64.06 126 SER A C 1
ATOM 983 O O . SER A 1 126 ? -30.261 -0.374 38.833 1.00 64.06 126 SER A O 1
ATOM 985 N N . GLY A 1 127 ? -28.063 -0.793 38.827 1.00 56.84 127 GLY A N 1
ATOM 986 C CA . GLY A 1 127 ? -28.131 -2.002 39.657 1.00 56.84 127 GLY A CA 1
ATOM 987 C C . GLY A 1 127 ? -28.537 -1.761 41.118 1.00 56.84 127 GLY A C 1
ATOM 988 O O . GLY A 1 127 ? -28.893 -2.716 41.803 1.00 56.84 127 GLY A O 1
ATOM 989 N N . GLU A 1 128 ? -28.529 -0.508 41.590 1.00 54.31 128 GLU A N 1
ATOM 990 C CA . GLU A 1 128 ? -28.960 -0.127 42.947 1.00 54.31 128 GLU A CA 1
ATOM 991 C C . GLU A 1 128 ? -30.356 0.520 43.009 1.00 54.31 128 GLU A C 1
ATOM 993 O O . GLU A 1 128 ? -30.874 0.731 44.106 1.00 54.31 128 GLU A O 1
ATOM 998 N N . THR A 1 129 ? -31.023 0.800 41.879 1.00 55.12 129 THR A N 1
ATOM 999 C CA . THR A 1 129 ? -32.359 1.428 41.895 1.00 55.12 129 THR A CA 1
ATOM 1000 C C . THR A 1 129 ? -33.352 0.779 40.931 1.00 55.12 129 THR A C 1
ATOM 1002 O O . THR A 1 129 ? -33.431 1.117 39.759 1.00 55.12 129 THR A O 1
ATOM 1005 N N . GLY A 1 130 ? -34.198 -0.087 41.498 1.00 48.34 130 GLY A N 1
ATOM 1006 C CA . GLY A 1 130 ? -35.598 -0.218 41.092 1.00 48.34 130 GLY A CA 1
ATOM 1007 C C . GLY A 1 130 ? -35.9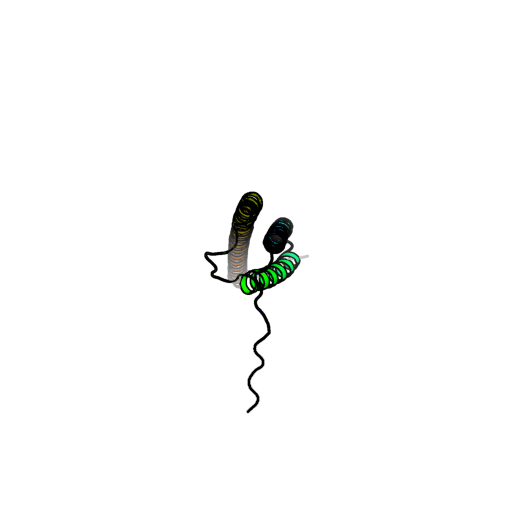04 -1.217 39.977 1.00 48.34 130 GLY A C 1
ATOM 1008 O O . GLY A 1 130 ? -35.628 -0.986 38.805 1.00 48.34 130 GLY A O 1
ATOM 1009 N N . SER A 1 131 ? -36.616 -2.283 40.353 1.00 44.50 131 SER A N 1
ATOM 1010 C CA . SER A 1 131 ? -37.574 -2.942 39.463 1.00 44.50 131 SER A CA 1
ATOM 1011 C C . SER A 1 131 ? -38.440 -1.870 38.793 1.00 44.50 131 SER A C 1
ATOM 1013 O O . SER A 1 131 ? -39.133 -1.124 39.484 1.00 44.50 131 SER A O 1
ATOM 1015 N N . LEU A 1 132 ? -38.381 -1.767 37.466 1.00 53.59 132 LEU A N 1
ATOM 1016 C CA . LEU A 1 132 ? -39.380 -1.038 36.690 1.00 53.59 132 LEU A CA 1
ATOM 1017 C C . LEU A 1 132 ? -40.661 -1.881 36.706 1.00 53.59 132 LEU A C 1
ATOM 1019 O O . LEU A 1 132 ? -40.868 -2.714 35.825 1.00 53.59 132 LEU A O 1
ATOM 1023 N N . ASP A 1 133 ? -41.490 -1.685 37.735 1.00 50.00 133 ASP A N 1
ATOM 1024 C CA . ASP A 1 133 ? -42.907 -2.053 37.688 1.00 50.00 133 ASP A CA 1
ATOM 1025 C C . ASP A 1 133 ? -43.564 -1.159 36.632 1.00 50.00 133 ASP A C 1
ATOM 1027 O O . ASP A 1 133 ? -43.879 0.010 36.865 1.00 50.00 133 ASP A O 1
ATOM 1031 N N . ILE A 1 134 ? -43.678 -1.694 35.421 1.00 51.66 134 ILE A N 1
ATOM 1032 C CA . ILE A 1 134 ? -44.564 -1.160 34.397 1.00 51.66 134 ILE A CA 1
ATOM 1033 C C . ILE A 1 134 ? -45.875 -1.922 34.575 1.00 51.66 134 ILE A C 1
ATOM 1035 O O . ILE A 1 134 ? -46.015 -3.033 34.065 1.00 51.66 134 ILE A O 1
ATOM 1039 N N . ASP A 1 135 ? -46.808 -1.338 35.329 1.00 49.72 135 ASP A N 1
ATOM 1040 C CA . ASP A 1 135 ? -48.202 -1.783 35.321 1.00 49.72 135 ASP A CA 1
ATOM 1041 C C . ASP A 1 135 ? -48.769 -1.552 33.908 1.00 49.72 135 ASP A C 1
ATOM 1043 O O . ASP A 1 135 ? -48.809 -0.419 33.413 1.00 49.72 135 ASP A O 1
ATOM 1047 N N . LEU A 1 136 ? -49.139 -2.655 33.252 1.00 40.62 136 LEU A N 1
ATOM 1048 C CA . LEU A 1 136 ? -49.828 -2.728 31.958 1.00 40.62 136 LEU A CA 1
ATOM 1049 C C . LEU A 1 136 ? -51.346 -2.737 32.156 1.00 40.62 136 LEU A C 1
ATOM 1051 O O . LEU A 1 136 ? -51.819 -3.514 33.017 1.00 40.62 136 LEU A O 1
#

Mean predicted aligned error: 11.28 Å

Foldseek 3Di:
DDDDDDPDDLDADDLVVLLVLLVVLLVLLVVLLVCLVVVNVVSNVVSVVVNVVSVVVSVSNDPDDDPPDDPDDVVSVVSNVVSVVSSVVSVVSSVVSVVVVVVVVVVVVVVVVVVVVVVVVVVVVCVVDDDPPPDD

Solvent-accessible surface area (backbone atoms only — not comparable to full-atom values): 7927 Å² total; per-residue (Å²): 138,84,78,80,81,70,83,82,75,89,60,72,61,57,70,69,58,50,41,52,52,45,49,55,46,35,51,36,40,50,52,29,39,55,23,54,76,69,67,35,62,67,61,25,50,56,38,48,54,54,42,52,54,49,48,53,52,51,58,73,41,50,70,85,79,67,101,75,63,75,78,67,54,66,70,58,51,52,49,43,53,52,42,52,50,50,36,52,55,40,50,52,50,41,52,52,50,54,50,53,51,53,57,48,55,51,52,54,52,52,52,52,52,51,52,51,51,52,52,52,51,51,55,59,63,50,73,80,58,75,84,83,81,74,89,128

Nearest PDB structures (foldseek):
  6ch2-assembly2_E  TM=7.373E-01  e=7.831E-01  Salmonella enterica subsp. enterica serovar Typhimurium str. LT2
  2e2a-assembly1_C  TM=6.202E-01  e=5.517E-01  Lactococcus lactis
  6gow-assembly1_E  TM=4.885E-01  e=6.200E-01  Bacillus subtilis
  4u7i-assembly1_A  TM=4.201E-01  e=4.257E+00  Homo sapiens

Secondary structure (DSSP, 8-state):
-----PPS--PPPPHHHHHHHHHHHHHHHHHHHHHHHTT-HHHHHHHHHHHHHHHHHHHHT--S--TTS----HHHHHHHHHHHHHHHHHHHHHHHHHHHHHHHHHHHHHHHHHHHHHHHHHHHHHTTS-------

Sequence (136 aa):
MIAPIRPESSRPQPPAARVAAFERYADLLRMQLEALERDDLAEFQVLAGQRDFLAEEIDASSPIADADAPAADDAVREAIEDVMRRCRELSAAVENNLRHKRDATLRETLELDHARRAIQAYASASGETGSLDIDL